Protein AF-A0A852JVG4-F1 (afdb_monomer)

Organism: Spizella passerina (NCBI:txid40210)

Radius of gyration: 20.64 Å; Cα contacts (8 Å, |Δi|>4): 107; chains: 1; bounding box: 61×33×54 Å

Mean predicted aligned error: 5.0 Å

pLDDT: mean 93.03, std 7.9, range [53.41, 98.44]

Nearest PDB structures (foldseek):
  7d3s-assembly1_R  TM=2.088E-01  e=6.840E+00  Homo sapiens

Structure (mmCIF, N/CA/C/O backbone):
data_AF-A0A852JVG4-F1
#
_entry.id   AF-A0A852JVG4-F1
#
loop_
_atom_site.group_PDB
_atom_site.id
_atom_site.type_symbol
_atom_site.label_atom_id
_atom_site.label_alt_id
_atom_site.label_comp_id
_atom_site.label_asym_id
_atom_site.label_entity_id
_atom_site.label_seq_id
_atom_site.pdbx_PDB_ins_code
_atom_site.Cartn_x
_atom_site.Cartn_y
_atom_site.Cartn_z
_atom_site.occupancy
_atom_site.B_iso_or_equiv
_atom_site.auth_seq_id
_atom_site.auth_comp_id
_atom_site.auth_asym_id
_atom_site.auth_atom_id
_atom_site.pdbx_PDB_model_num
ATOM 1 N N . VAL A 1 1 ? -7.813 -4.844 -8.864 1.00 62.34 1 VAL A N 1
ATOM 2 C CA . VAL A 1 1 ? -7.958 -5.749 -7.694 1.00 62.34 1 VAL A CA 1
ATOM 3 C C . VAL A 1 1 ? -7.564 -5.074 -6.377 1.00 62.34 1 VAL A C 1
ATOM 5 O O . VAL A 1 1 ? -8.462 -4.906 -5.561 1.00 62.34 1 VAL A O 1
ATOM 8 N N . PRO A 1 2 ? -6.320 -4.596 -6.157 1.00 83.31 2 PRO A N 1
ATOM 9 C CA . PRO A 1 2 ? -5.925 -4.063 -4.845 1.00 83.31 2 PRO A CA 1
ATOM 10 C C . PRO A 1 2 ? -6.690 -2.792 -4.435 1.00 83.31 2 PRO A C 1
ATOM 12 O O . PRO A 1 2 ? -7.061 -2.660 -3.276 1.00 83.31 2 PRO A O 1
ATOM 15 N N . LEU A 1 3 ? -7.028 -1.903 -5.379 1.00 93.75 3 LEU A N 1
ATOM 16 C CA . LEU A 1 3 ? -7.820 -0.698 -5.086 1.00 93.75 3 LEU A CA 1
ATOM 17 C C . LEU A 1 3 ? -9.216 -0.993 -4.525 1.00 93.75 3 LEU A C 1
ATOM 19 O O . LEU A 1 3 ? -9.668 -0.304 -3.617 1.00 93.75 3 LEU A O 1
ATOM 23 N N . ALA A 1 4 ? -9.903 -2.007 -5.055 1.00 95.75 4 ALA A N 1
ATOM 24 C CA . ALA A 1 4 ? -11.231 -2.379 -4.572 1.00 95.75 4 ALA A CA 1
ATOM 25 C C . ALA A 1 4 ? -11.158 -2.953 -3.149 1.00 95.75 4 ALA A C 1
ATOM 27 O O . ALA A 1 4 ? -11.952 -2.568 -2.294 1.00 95.75 4 ALA A O 1
ATOM 28 N N . ALA A 1 5 ? -10.161 -3.805 -2.885 1.00 96.69 5 ALA A N 1
ATOM 29 C CA . ALA A 1 5 ? -9.906 -4.344 -1.552 1.00 96.69 5 ALA A CA 1
ATOM 30 C C . ALA A 1 5 ? -9.567 -3.237 -0.542 1.00 96.69 5 ALA A C 1
ATOM 32 O O . ALA A 1 5 ? -10.107 -3.234 0.558 1.00 96.69 5 ALA A O 1
ATOM 33 N N . TYR A 1 6 ? -8.751 -2.251 -0.929 1.00 97.31 6 TYR A N 1
ATOM 34 C CA . TYR A 1 6 ? -8.447 -1.094 -0.083 1.00 97.31 6 TYR A CA 1
ATOM 35 C C . TYR A 1 6 ? -9.673 -0.223 0.202 1.00 97.31 6 TYR A C 1
ATOM 37 O O . TYR A 1 6 ? -9.875 0.173 1.345 1.00 97.31 6 TYR A O 1
ATOM 45 N N . LYS A 1 7 ? -10.516 0.057 -0.803 1.00 97.31 7 LYS A N 1
ATOM 46 C CA . LYS A 1 7 ? -11.771 0.803 -0.593 1.00 97.31 7 LYS A CA 1
ATOM 47 C C . LYS A 1 7 ? -12.662 0.091 0.422 1.00 97.31 7 LYS A C 1
ATOM 49 O O . LYS A 1 7 ? -13.138 0.718 1.362 1.00 97.31 7 LYS A O 1
ATOM 54 N N . TRP A 1 8 ? -12.824 -1.223 0.271 1.00 98.25 8 TRP A N 1
ATOM 55 C CA . TRP A 1 8 ? -13.566 -2.033 1.233 1.00 98.25 8 TRP A CA 1
ATOM 56 C C . TRP A 1 8 ? -12.928 -1.992 2.631 1.00 98.25 8 TRP A C 1
ATOM 58 O O . TRP A 1 8 ? -13.630 -1.747 3.608 1.00 98.25 8 TRP A O 1
ATOM 68 N N . LEU A 1 9 ? -11.604 -2.158 2.725 1.00 98.19 9 LEU A N 1
ATOM 69 C CA . LEU A 1 9 ? -10.855 -2.165 3.985 1.00 98.19 9 LEU A CA 1
ATOM 70 C C . LEU A 1 9 ? -11.007 -0.846 4.747 1.00 98.19 9 LEU A C 1
ATOM 72 O O . LEU A 1 9 ? -11.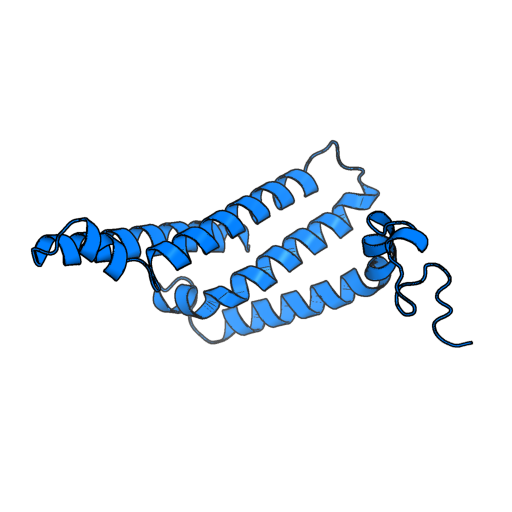241 -0.859 5.952 1.00 98.19 9 LEU A O 1
ATOM 76 N N . VAL A 1 10 ? -10.904 0.286 4.046 1.00 98.31 10 VAL A N 1
ATOM 77 C CA . VAL A 1 10 ? -11.096 1.621 4.626 1.00 98.31 10 VAL A CA 1
ATOM 78 C C . VAL A 1 10 ? -12.521 1.775 5.149 1.00 98.31 10 VAL A C 1
ATOM 80 O O . VAL A 1 10 ? -12.699 2.196 6.288 1.00 98.31 10 VAL A O 1
ATOM 83 N N . CYS A 1 11 ? -13.537 1.395 4.367 1.00 98.31 11 CYS A N 1
ATOM 84 C CA . CYS A 1 11 ? -14.930 1.454 4.816 1.00 98.31 11 CYS A CA 1
ATOM 85 C C . CYS A 1 11 ? -15.182 0.558 6.037 1.00 98.31 11 CYS A C 1
ATOM 87 O O . CYS A 1 11 ? -15.855 0.978 6.979 1.00 98.31 11 CYS A O 1
ATOM 89 N N . TYR A 1 12 ? -14.623 -0.653 6.039 1.00 98.44 12 TYR A N 1
ATOM 90 C CA . TYR A 1 12 ? -14.722 -1.583 7.158 1.00 98.44 12 TYR A CA 1
ATOM 91 C C . TYR A 1 12 ? -14.078 -0.997 8.420 1.00 98.44 12 TYR A C 1
ATOM 93 O O . TYR A 1 12 ? -14.748 -0.856 9.440 1.00 98.44 12 TYR A O 1
ATOM 101 N N . LEU A 1 13 ? -12.815 -0.566 8.343 1.00 98.19 13 LEU A N 1
ATOM 102 C CA . LEU A 1 13 ? -12.095 0.021 9.476 1.00 98.19 13 LEU A CA 1
ATOM 103 C C . LEU A 1 13 ? -12.742 1.314 9.980 1.00 98.19 13 LEU A C 1
ATOM 105 O O . LEU A 1 13 ? -12.721 1.562 11.184 1.00 98.19 13 LEU A O 1
ATOM 109 N N . LEU A 1 14 ? -13.333 2.121 9.095 1.00 98.38 14 LEU A N 1
ATOM 110 C CA . LEU A 1 14 ? -14.068 3.325 9.474 1.00 98.38 14 LEU A CA 1
ATOM 111 C C . LEU A 1 14 ? -15.272 2.970 10.343 1.00 98.38 14 LEU A C 1
ATOM 113 O O . LEU A 1 14 ? -15.429 3.528 11.427 1.00 98.38 14 LEU A O 1
ATOM 117 N N . ARG A 1 15 ? -16.075 1.998 9.899 1.00 98.31 15 ARG A N 1
ATOM 118 C CA . ARG A 1 15 ? -17.230 1.512 10.657 1.00 98.31 15 ARG A CA 1
ATOM 119 C C . ARG A 1 15 ? -16.812 0.920 12.001 1.00 98.31 15 ARG A C 1
ATOM 121 O O . ARG A 1 15 ? -17.391 1.274 13.020 1.00 98.31 15 ARG A O 1
ATOM 128 N N . GLU A 1 16 ? -15.809 0.043 12.024 1.00 98.06 16 GLU A N 1
ATOM 129 C CA . GLU A 1 16 ? -15.353 -0.582 13.273 1.00 98.06 16 GLU A CA 1
ATOM 130 C C . GLU A 1 16 ? -14.783 0.454 14.258 1.00 98.06 16 GLU A C 1
ATOM 132 O O . GLU A 1 16 ? -15.021 0.356 15.463 1.00 98.06 16 GLU A O 1
ATOM 137 N N . SER A 1 17 ? -14.079 1.475 13.755 1.00 97.94 17 SER A N 1
ATOM 138 C CA . SER A 1 17 ? -13.561 2.573 14.582 1.00 97.94 17 SER A CA 1
ATOM 139 C C . SER A 1 17 ? -14.686 3.424 15.166 1.00 97.94 17 SER A C 1
ATOM 141 O O . SER A 1 17 ? -14.664 3.729 16.356 1.00 97.94 17 SER A O 1
ATOM 143 N N . ASP A 1 18 ? -15.698 3.766 14.367 1.00 97.88 18 ASP A N 1
ATOM 144 C CA . ASP A 1 18 ? -16.869 4.505 14.844 1.00 97.88 18 ASP A CA 1
ATOM 145 C C . ASP A 1 18 ? -17.649 3.711 15.905 1.00 97.88 18 ASP A C 1
ATOM 147 O O . ASP A 1 18 ? -17.945 4.222 16.986 1.00 97.88 18 ASP A O 1
ATOM 151 N N . LEU A 1 19 ? -17.887 2.417 15.664 1.00 97.62 19 LEU A N 1
ATOM 152 C CA . LEU A 1 19 ? -18.541 1.534 16.632 1.00 97.62 19 LEU A CA 1
ATOM 153 C C . LEU A 1 19 ? -17.763 1.448 17.950 1.00 97.62 19 LEU A C 1
ATOM 155 O O . LEU A 1 19 ? -18.372 1.474 19.022 1.00 97.62 19 LEU A O 1
ATOM 159 N N . LYS A 1 20 ? -16.429 1.350 17.900 1.00 97.50 20 LYS A N 1
ATOM 160 C CA . LYS A 1 20 ? -15.590 1.342 19.106 1.00 97.50 20 LYS A CA 1
ATOM 161 C C . LYS A 1 20 ? -15.667 2.677 19.845 1.00 97.50 20 LYS A C 1
ATOM 163 O O . LYS A 1 20 ? -15.885 2.668 21.054 1.00 97.50 20 LYS A O 1
ATOM 168 N N . MET A 1 21 ? -15.558 3.799 19.137 1.00 97.25 21 MET A N 1
ATOM 169 C CA . MET A 1 21 ? -15.675 5.138 19.720 1.00 97.25 21 MET A CA 1
ATOM 170 C C . MET A 1 21 ? -17.022 5.334 20.425 1.00 97.25 21 MET A C 1
ATOM 172 O O . MET A 1 21 ? -17.074 5.807 21.560 1.00 97.25 21 MET A O 1
ATOM 176 N N . ASN A 1 22 ? -18.114 4.929 19.774 1.00 97.12 22 ASN A N 1
ATOM 177 C CA . ASN A 1 22 ? -19.460 5.048 20.326 1.00 97.12 22 ASN A CA 1
ATOM 178 C C . ASN A 1 22 ? -19.647 4.177 21.574 1.00 97.12 22 ASN A C 1
ATOM 180 O O . ASN A 1 22 ? -20.261 4.632 22.537 1.00 97.12 22 ASN A O 1
ATOM 184 N N . LYS A 1 23 ? -19.065 2.971 21.609 1.00 97.50 23 LYS A N 1
ATOM 185 C CA . LYS A 1 23 ? -19.070 2.116 22.809 1.00 97.50 23 LYS A CA 1
ATOM 186 C C . LYS A 1 23 ? -18.344 2.760 23.992 1.00 97.50 23 LYS A C 1
ATOM 188 O O . LYS A 1 23 ? -18.877 2.736 25.095 1.00 97.50 23 LYS A O 1
ATOM 193 N N . GLU A 1 24 ? -17.171 3.360 23.776 1.00 97.31 24 GLU A N 1
ATOM 194 C CA . GLU A 1 24 ? -16.435 4.054 24.850 1.00 97.31 24 GLU A CA 1
ATOM 195 C C . GLU A 1 24 ? -17.236 5.239 25.407 1.00 97.31 24 GLU A C 1
ATOM 197 O O . GLU A 1 24 ? -17.348 5.402 26.621 1.00 97.31 24 GLU A O 1
ATOM 202 N N . LYS A 1 25 ? -17.868 6.025 24.527 1.00 95.56 25 LYS A N 1
ATOM 203 C CA . LYS A 1 25 ? -18.730 7.144 24.936 1.00 95.56 25 LYS A CA 1
ATOM 204 C C . LYS A 1 25 ? -19.957 6.682 25.719 1.00 95.56 25 LYS A C 1
ATOM 206 O O . LYS A 1 25 ? -20.302 7.283 26.731 1.00 95.56 25 LYS A O 1
ATOM 211 N N . GLN A 1 26 ? -20.605 5.602 25.283 1.00 96.94 26 GLN A N 1
ATOM 212 C CA . GLN A 1 26 ? -21.746 5.012 25.994 1.00 96.94 26 GLN A CA 1
ATOM 213 C C . GLN A 1 26 ? -21.354 4.437 27.361 1.00 96.94 26 GLN A C 1
ATOM 215 O O . GLN A 1 26 ? -22.179 4.422 28.269 1.00 96.94 26 GLN A O 1
ATOM 220 N N . ALA A 1 27 ? -20.097 4.021 27.534 1.00 96.62 27 ALA A N 1
ATOM 221 C CA . ALA A 1 27 ? -19.545 3.613 28.823 1.00 96.62 27 ALA A CA 1
ATOM 222 C C . ALA A 1 27 ? -19.220 4.798 29.760 1.00 96.62 27 ALA A C 1
ATOM 224 O O . ALA A 1 27 ? -18.661 4.589 30.836 1.00 96.62 27 ALA A O 1
ATOM 225 N N . GLY A 1 28 ? -19.551 6.035 29.369 1.00 96.25 28 GLY A N 1
ATOM 226 C CA . GLY A 1 28 ? -19.352 7.239 30.178 1.00 96.25 28 GLY A CA 1
ATOM 227 C C . GLY A 1 28 ? -17.912 7.754 30.208 1.00 96.25 28 GLY A C 1
ATOM 228 O O . GLY A 1 28 ? -17.601 8.612 31.030 1.00 96.25 28 GLY A O 1
ATOM 229 N N . GLN A 1 29 ? -17.033 7.243 29.338 1.00 96.00 29 GLN A N 1
ATOM 230 C CA . GLN A 1 29 ? -15.660 7.736 29.217 1.00 96.00 29 GLN A CA 1
ATOM 231 C C . GLN A 1 29 ? -15.655 9.182 28.714 1.00 96.00 29 GLN A C 1
ATOM 233 O O . GLN A 1 29 ? -16.494 9.576 27.895 1.00 96.00 29 GLN A O 1
ATOM 238 N N . SER A 1 30 ? -14.674 9.967 29.158 1.00 96.31 30 SER A N 1
ATOM 239 C CA . SER A 1 30 ? -14.463 11.303 28.603 1.00 96.31 30 SER A CA 1
ATOM 240 C C . SER A 1 30 ? -14.103 11.232 27.113 1.00 96.31 30 SER A C 1
ATOM 242 O O . SER A 1 30 ? -13.577 10.231 26.621 1.00 96.31 30 SER A O 1
ATOM 244 N N . ASP A 1 31 ? -14.312 12.326 26.375 1.00 93.94 31 ASP A N 1
ATOM 245 C CA . ASP A 1 31 ? -13.922 12.404 24.960 1.00 93.94 31 ASP A CA 1
ATOM 246 C C . ASP A 1 31 ? -12.426 12.123 24.738 1.00 93.94 31 ASP A C 1
ATOM 248 O O . ASP A 1 31 ? -12.038 11.615 23.683 1.00 93.94 31 ASP A O 1
ATOM 252 N N . PHE A 1 32 ? -11.577 12.462 25.712 1.00 95.81 32 PHE A N 1
ATOM 253 C CA . PHE A 1 32 ? -10.145 12.188 25.657 1.00 95.81 32 PHE A CA 1
ATOM 254 C C . PHE A 1 32 ? -9.853 10.688 25.798 1.00 95.81 32 PHE A C 1
ATOM 256 O O . PHE A 1 32 ? -9.159 10.117 24.956 1.00 95.81 32 PHE A O 1
ATOM 263 N N . GLU A 1 33 ? -10.426 10.038 26.813 1.00 96.62 33 GLU A N 1
ATOM 264 C CA . GLU A 1 33 ? -10.249 8.601 27.057 1.00 96.62 33 GLU A CA 1
ATOM 265 C C . GLU A 1 33 ? -10.831 7.763 25.921 1.00 96.62 33 GLU A C 1
ATOM 267 O O . GLU A 1 33 ? -10.145 6.887 25.397 1.00 96.62 33 GLU A O 1
ATOM 272 N N . ALA A 1 34 ? -12.041 8.088 25.458 1.00 95.94 34 ALA A N 1
ATOM 273 C CA . ALA A 1 34 ? -12.673 7.403 24.335 1.00 95.94 34 ALA A CA 1
ATOM 274 C C . ALA A 1 34 ? -11.799 7.466 23.072 1.00 95.94 34 ALA A C 1
ATOM 276 O O . ALA A 1 34 ? -11.583 6.454 22.398 1.00 95.94 34 ALA A O 1
ATOM 277 N N . LYS A 1 35 ? -11.217 8.639 22.779 1.00 94.12 35 LYS A N 1
ATOM 278 C CA . LYS A 1 35 ? -10.284 8.802 21.656 1.00 94.12 35 LYS A CA 1
ATOM 279 C C . LYS A 1 35 ? -9.012 7.989 21.827 1.00 94.12 35 LYS A C 1
ATOM 281 O O . LYS A 1 35 ? -8.562 7.402 20.843 1.00 94.12 35 LYS A O 1
ATOM 286 N N . ASN A 1 36 ? -8.444 7.961 23.030 1.00 96.25 36 ASN A N 1
ATOM 287 C CA . ASN A 1 36 ? -7.231 7.209 23.336 1.00 96.25 36 ASN A CA 1
ATOM 288 C C . ASN A 1 36 ? -7.462 5.690 23.216 1.00 96.25 36 ASN A C 1
ATOM 290 O O . ASN A 1 36 ? -6.723 4.995 22.516 1.00 96.25 36 ASN A O 1
ATOM 294 N N . ASN A 1 37 ? -8.552 5.189 23.798 1.00 96.44 37 ASN A N 1
ATOM 295 C CA . ASN A 1 37 ? -8.925 3.771 23.797 1.00 96.44 37 ASN A CA 1
ATOM 296 C C . ASN A 1 37 ? -9.335 3.257 22.407 1.00 96.44 37 ASN A C 1
ATOM 298 O O . ASN A 1 37 ? -9.320 2.051 22.153 1.00 96.44 37 ASN A O 1
ATOM 302 N N . CYS A 1 38 ? -9.679 4.164 21.490 1.00 96.69 38 CYS A N 1
ATOM 303 C CA . CYS A 1 38 ? -9.994 3.863 20.096 1.00 96.69 38 CYS A CA 1
ATOM 304 C C . CYS A 1 38 ? -8.783 4.017 19.146 1.00 96.69 38 CYS A C 1
ATOM 306 O O . CYS A 1 38 ? -8.939 3.936 17.929 1.00 96.69 38 CYS A O 1
ATOM 308 N N . GLN A 1 39 ? -7.559 4.253 19.636 1.00 94.50 39 GLN A N 1
ATOM 309 C CA . GLN A 1 39 ? -6.401 4.416 18.742 1.00 94.50 39 GLN A CA 1
ATOM 310 C C . GLN A 1 39 ? -5.893 3.095 18.164 1.00 94.50 39 GLN A C 1
ATOM 312 O O . GLN A 1 39 ? -5.839 2.914 16.942 1.00 94.50 39 GLN A O 1
ATOM 317 N N . VAL A 1 40 ? -5.463 2.185 19.038 1.00 94.69 40 VAL A N 1
ATOM 318 C CA . VAL A 1 40 ? -4.772 0.954 18.640 1.00 94.69 40 VAL A CA 1
ATOM 319 C C . VAL A 1 40 ? -5.770 0.005 17.978 1.00 94.69 40 VAL A C 1
ATOM 321 O O . VAL A 1 40 ? -6.876 -0.174 18.471 1.00 94.69 40 VAL A O 1
ATOM 324 N N . TYR A 1 41 ? -5.385 -0.583 16.844 1.00 92.56 41 TYR A N 1
ATOM 325 C CA . TYR A 1 41 ? -6.201 -1.459 15.985 1.00 92.56 41 TYR A CA 1
ATOM 326 C C . TYR A 1 41 ? -7.393 -0.813 15.257 1.00 92.56 41 TYR A C 1
ATOM 328 O O . TYR A 1 41 ? -7.806 -1.364 14.239 1.00 92.56 41 TYR A O 1
ATOM 336 N N . TYR A 1 42 ? -7.869 0.360 15.684 1.00 96.62 42 TYR A N 1
ATOM 337 C CA . TYR A 1 42 ? -8.985 1.084 15.062 1.00 96.62 42 TYR A CA 1
ATOM 338 C C . TYR A 1 42 ? -8.490 2.335 14.320 1.00 96.62 42 TYR A C 1
ATOM 340 O O . TYR A 1 42 ? -7.999 2.214 13.196 1.00 96.62 42 TYR A O 1
ATOM 348 N N . CYS A 1 43 ? -8.518 3.521 14.944 1.00 97.19 43 CYS A N 1
ATOM 349 C CA . CYS A 1 43 ? -8.228 4.793 14.271 1.00 97.19 43 CYS A CA 1
ATOM 350 C C . CYS A 1 43 ? -6.836 4.835 13.623 1.00 97.19 43 CYS A C 1
ATOM 352 O O . CYS A 1 43 ? -6.694 5.344 12.511 1.00 97.19 43 CYS A O 1
ATOM 354 N N . ARG A 1 44 ? -5.809 4.259 14.266 1.00 97.12 44 ARG A N 1
ATOM 355 C CA . ARG A 1 44 ? -4.461 4.182 13.680 1.00 97.12 44 ARG A CA 1
ATOM 356 C C . ARG A 1 44 ? -4.434 3.283 12.443 1.00 97.12 44 ARG A C 1
ATOM 358 O O . ARG A 1 44 ? -3.835 3.651 11.436 1.00 97.12 44 ARG A O 1
ATOM 365 N N . SER A 1 45 ? -5.062 2.111 12.513 1.00 96.94 45 SER A N 1
ATOM 366 C CA . SER A 1 45 ? -5.141 1.178 11.381 1.00 96.94 45 SER A CA 1
ATOM 367 C C . SER A 1 45 ? -5.908 1.796 10.216 1.00 96.94 45 SER A C 1
ATOM 369 O O . SER A 1 45 ? -5.457 1.714 9.077 1.00 96.94 45 SER A O 1
ATOM 371 N N . LEU A 1 46 ? -7.024 2.470 10.512 1.00 98.31 46 LEU A N 1
ATOM 372 C CA . LEU A 1 46 ? -7.816 3.220 9.543 1.00 98.31 46 LEU A CA 1
ATOM 373 C C . LEU A 1 46 ? -6.979 4.299 8.850 1.00 98.31 46 LEU A C 1
ATOM 375 O O . LEU A 1 46 ? -6.969 4.360 7.624 1.00 98.31 46 LEU A O 1
ATOM 379 N N . ALA A 1 47 ? -6.256 5.121 9.615 1.00 98.06 47 ALA A N 1
ATOM 380 C CA . ALA A 1 47 ? -5.427 6.187 9.061 1.00 98.06 47 ALA A CA 1
ATOM 381 C C . ALA A 1 47 ? -4.348 5.639 8.112 1.00 98.06 47 ALA A C 1
ATOM 383 O O . ALA A 1 47 ? -4.158 6.175 7.020 1.00 98.06 47 ALA A O 1
ATOM 384 N N . LEU A 1 48 ? -3.686 4.539 8.495 1.00 97.94 48 LEU A N 1
ATOM 385 C CA . LEU A 1 48 ? -2.693 3.869 7.653 1.00 97.94 48 LEU A CA 1
ATOM 386 C C . LEU A 1 48 ? -3.317 3.284 6.378 1.00 97.94 48 LEU A C 1
ATOM 388 O O . LEU A 1 48 ? -2.823 3.542 5.283 1.00 97.94 48 LEU A O 1
ATOM 392 N N . ALA A 1 49 ? -4.431 2.557 6.493 1.00 98.00 49 ALA A N 1
ATOM 393 C CA . ALA A 1 49 ? -5.120 1.999 5.332 1.00 98.00 49 ALA A CA 1
ATOM 394 C C . ALA A 1 49 ? -5.622 3.098 4.376 1.00 98.00 49 ALA A C 1
ATOM 396 O O . ALA A 1 49 ? -5.555 2.936 3.159 1.00 98.00 49 ALA A O 1
ATOM 397 N N . PHE A 1 50 ? -6.083 4.233 4.913 1.00 98.25 50 PHE A N 1
ATOM 398 C CA . PHE A 1 50 ? -6.551 5.376 4.130 1.00 98.25 50 PHE A CA 1
ATOM 399 C C . PHE A 1 50 ? -5.420 6.047 3.342 1.00 98.25 50 PHE A C 1
ATOM 401 O O . PHE A 1 50 ? -5.574 6.312 2.145 1.00 98.25 50 PHE A O 1
ATOM 408 N N . ILE A 1 51 ? -4.269 6.304 3.977 1.00 98.25 51 ILE A N 1
ATOM 409 C CA . ILE A 1 51 ? -3.145 6.934 3.272 1.00 98.25 51 ILE A CA 1
ATOM 410 C C . ILE A 1 51 ? -2.541 5.995 2.223 1.00 98.25 51 ILE A C 1
ATOM 412 O O . ILE A 1 51 ? -2.229 6.441 1.120 1.00 98.25 51 ILE A O 1
ATOM 416 N N . GLU A 1 52 ? -2.457 4.694 2.508 1.00 98.00 52 GLU A N 1
ATOM 417 C CA . GLU A 1 52 ? -2.022 3.688 1.534 1.00 98.00 52 GLU A CA 1
ATOM 418 C C . GLU A 1 52 ? -2.991 3.588 0.347 1.00 98.00 52 GLU A C 1
ATOM 420 O O . GLU A 1 52 ? -2.555 3.584 -0.804 1.00 98.00 52 GLU A O 1
ATOM 425 N N . GLN A 1 53 ? -4.308 3.585 0.597 1.00 97.88 53 GLN A N 1
ATOM 426 C CA . GLN A 1 53 ? -5.326 3.612 -0.458 1.00 97.88 53 GLN A CA 1
ATO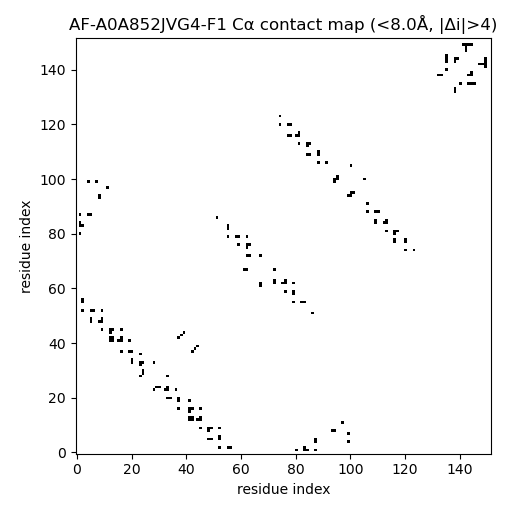M 427 C C . GLN A 1 53 ? -5.210 4.871 -1.321 1.00 97.88 53 GLN A C 1
ATOM 429 O O . GLN A 1 53 ? -5.316 4.786 -2.545 1.00 97.88 53 GLN A O 1
ATOM 434 N N . THR A 1 54 ? -4.971 6.026 -0.698 1.00 98.00 54 THR A N 1
ATOM 435 C CA . THR A 1 54 ? -4.790 7.305 -1.396 1.00 98.00 54 THR A CA 1
ATOM 436 C C . THR A 1 54 ? -3.539 7.284 -2.271 1.00 98.00 54 THR A C 1
ATOM 438 O O . THR A 1 54 ? -3.600 7.661 -3.443 1.00 98.00 54 THR A O 1
ATOM 441 N N . ALA A 1 55 ? -2.411 6.814 -1.733 1.00 97.81 55 ALA A N 1
ATOM 442 C CA . ALA A 1 55 ? -1.162 6.680 -2.476 1.00 97.81 55 ALA A CA 1
ATOM 443 C C . ALA A 1 55 ? -1.315 5.711 -3.658 1.00 97.81 55 ALA A C 1
ATOM 445 O O . ALA A 1 55 ? -0.932 6.041 -4.781 1.00 97.81 55 ALA A O 1
ATOM 446 N N . LEU A 1 56 ? -1.949 4.555 -3.432 1.00 97.75 56 LEU A N 1
ATOM 447 C CA . LEU A 1 56 ? -2.216 3.569 -4.477 1.00 97.75 56 LEU A CA 1
ATOM 448 C C . LEU A 1 56 ? -3.136 4.128 -5.567 1.00 97.75 56 LEU A C 1
ATOM 450 O O . LEU A 1 56 ? -2.872 3.898 -6.743 1.00 97.75 56 LEU A O 1
ATOM 454 N N . GLN A 1 57 ? -4.192 4.860 -5.197 1.00 97.88 57 GLN A N 1
ATOM 455 C CA . GLN A 1 57 ? -5.120 5.472 -6.153 1.00 97.88 57 GLN A CA 1
ATOM 456 C C . GLN A 1 57 ? -4.393 6.490 -7.030 1.00 97.88 57 GLN A C 1
ATOM 458 O O . GLN A 1 57 ? -4.433 6.371 -8.249 1.00 97.88 57 GLN A O 1
ATOM 463 N N . ARG A 1 58 ? -3.635 7.413 -6.426 1.00 97.69 58 ARG A N 1
ATOM 464 C CA . ARG A 1 58 ? -2.847 8.401 -7.177 1.00 97.69 58 ARG A CA 1
ATOM 465 C C . ARG A 1 58 ? -1.837 7.749 -8.115 1.00 97.69 58 ARG A C 1
ATOM 467 O O . ARG A 1 58 ? -1.717 8.164 -9.262 1.00 97.69 58 ARG A O 1
ATOM 474 N N . PHE A 1 59 ? -1.127 6.722 -7.650 1.00 96.62 59 PHE A N 1
ATOM 475 C CA . PHE A 1 59 ? -0.152 6.025 -8.485 1.00 96.62 59 PHE A CA 1
ATOM 476 C C . PHE A 1 59 ? -0.838 5.263 -9.628 1.00 96.62 59 PHE A C 1
ATOM 478 O O . PHE A 1 59 ? -0.396 5.318 -10.775 1.00 96.62 59 PHE A O 1
ATOM 485 N N . HIS A 1 60 ? -1.949 4.583 -9.343 1.00 96.19 60 HIS A N 1
ATOM 486 C CA . HIS A 1 60 ? -2.742 3.922 -10.369 1.00 96.19 60 HIS A CA 1
ATOM 487 C C . HIS A 1 60 ? -3.189 4.912 -11.448 1.00 96.19 60 HIS A C 1
ATOM 489 O O . HIS A 1 60 ? -2.950 4.650 -12.626 1.00 96.19 60 HIS A O 1
ATOM 495 N N . ASP A 1 61 ? -3.765 6.045 -11.050 1.00 96.56 61 ASP A N 1
ATOM 496 C CA . ASP A 1 61 ? -4.281 7.055 -11.975 1.00 96.56 61 ASP A CA 1
ATOM 497 C C . ASP A 1 61 ? -3.153 7.642 -12.824 1.00 96.56 61 ASP A C 1
ATOM 499 O O . ASP A 1 61 ? -3.255 7.640 -14.047 1.00 96.56 61 ASP A O 1
ATOM 503 N N . TYR A 1 62 ? -2.021 7.990 -12.204 1.00 96.31 62 TYR A N 1
ATOM 504 C CA . TYR A 1 62 ? -0.830 8.443 -12.924 1.00 96.31 62 TYR A CA 1
ATOM 505 C C . TYR A 1 62 ? -0.341 7.409 -13.951 1.00 96.31 62 TYR A C 1
ATOM 507 O O . TYR A 1 62 ? -0.107 7.737 -15.105 1.00 96.31 62 TYR A O 1
ATOM 515 N N . SER A 1 63 ? -0.248 6.129 -13.578 1.00 95.44 63 SER A N 1
ATOM 516 C CA . SER A 1 63 ? 0.220 5.066 -14.487 1.00 95.44 63 SER A CA 1
ATOM 517 C C . SER A 1 63 ? -0.737 4.745 -15.654 1.00 95.44 63 SER A C 1
ATOM 519 O O . SER A 1 63 ? -0.369 4.017 -16.584 1.00 95.44 63 SER A O 1
ATOM 521 N N . HIS A 1 64 ? -1.974 5.248 -15.604 1.00 94.06 64 HIS A N 1
ATOM 522 C CA . HIS A 1 64 ? -2.978 5.121 -16.665 1.00 94.06 64 HIS A CA 1
ATOM 523 C C . HIS A 1 64 ? -3.245 6.441 -17.393 1.00 94.06 64 HIS A C 1
ATOM 525 O O . HIS A 1 64 ? -4.018 6.446 -18.351 1.00 94.06 64 HIS A O 1
ATOM 531 N N . ASP A 1 65 ? -2.601 7.530 -16.977 1.00 95.81 65 ASP A N 1
ATOM 532 C CA . ASP A 1 65 ? -2.765 8.833 -17.596 1.00 95.81 65 ASP A CA 1
ATOM 533 C C . ASP A 1 65 ? -2.190 8.824 -19.031 1.00 95.81 65 ASP A C 1
ATOM 535 O O . ASP A 1 65 ? -1.056 8.369 -19.237 1.00 95.81 65 ASP A O 1
ATOM 539 N N . PRO A 1 66 ? -2.934 9.319 -20.040 1.00 94.12 66 PRO A N 1
ATOM 540 C CA . PRO A 1 66 ? -2.456 9.396 -21.421 1.00 94.12 66 PRO A CA 1
ATOM 541 C C . PRO A 1 66 ? -1.186 10.237 -21.610 1.00 94.12 66 PRO A C 1
ATOM 543 O O . PRO A 1 66 ? -0.483 10.049 -22.600 1.00 94.12 66 PRO A O 1
ATOM 546 N N . SER A 1 67 ? -0.884 11.154 -20.684 1.00 95.44 67 SER A N 1
ATOM 547 C CA . SER A 1 67 ? 0.339 11.966 -20.703 1.00 95.44 67 SER A CA 1
ATOM 548 C C . SER A 1 67 ? 1.604 11.163 -20.393 1.00 95.44 67 SER A C 1
ATOM 550 O O . SER A 1 67 ? 2.701 11.585 -20.760 1.00 95.44 67 SER A O 1
ATOM 552 N N . VAL A 1 68 ? 1.480 9.994 -19.754 1.00 94.69 68 VAL A N 1
ATOM 553 C CA . VAL A 1 68 ? 2.626 9.126 -19.474 1.00 94.69 68 VAL A CA 1
ATOM 554 C C . VAL A 1 68 ? 3.047 8.402 -20.755 1.00 94.69 68 VAL A C 1
ATOM 556 O O . VAL A 1 68 ? 2.218 7.714 -21.358 1.00 94.69 68 VAL A O 1
ATOM 559 N N . PRO A 1 69 ? 4.335 8.467 -21.155 1.00 95.88 69 PRO A N 1
ATOM 560 C CA . PRO A 1 69 ? 4.828 7.787 -22.347 1.00 95.88 69 PRO A CA 1
ATOM 561 C C . PRO A 1 69 ? 4.468 6.299 -22.368 1.00 95.88 69 PRO A C 1
ATOM 563 O O . PRO A 1 69 ? 4.708 5.577 -21.398 1.00 95.88 69 PRO A O 1
ATOM 566 N N . ALA A 1 70 ? 3.949 5.818 -23.502 1.00 94.50 70 ALA A N 1
ATOM 567 C CA . ALA A 1 70 ? 3.461 4.444 -23.650 1.00 94.50 70 ALA A CA 1
ATOM 568 C C . ALA A 1 70 ? 4.515 3.377 -23.297 1.00 94.50 70 ALA A C 1
ATOM 570 O O . ALA A 1 70 ? 4.167 2.323 -22.773 1.00 94.50 70 ALA A O 1
ATOM 571 N N . ALA A 1 71 ? 5.801 3.669 -23.516 1.00 94.19 71 ALA A N 1
ATOM 572 C CA . ALA A 1 71 ? 6.907 2.783 -23.155 1.00 94.19 71 ALA A CA 1
ATOM 573 C C . ALA A 1 71 ? 7.087 2.608 -21.631 1.00 94.19 71 ALA A C 1
ATOM 575 O O . ALA A 1 71 ? 7.543 1.558 -21.187 1.00 94.19 71 ALA A O 1
ATOM 576 N N . LEU A 1 72 ? 6.707 3.605 -20.821 1.00 93.56 72 LEU A N 1
ATOM 577 C CA . LEU A 1 72 ? 6.856 3.587 -19.358 1.00 93.56 72 LEU A CA 1
ATOM 578 C C . LEU A 1 72 ? 5.617 3.045 -18.637 1.00 93.56 72 LEU A C 1
ATOM 580 O O . LEU A 1 72 ? 5.717 2.536 -17.520 1.00 93.56 72 LEU A O 1
ATOM 584 N N . GLN A 1 73 ? 4.441 3.117 -19.264 1.00 94.06 73 GLN A N 1
ATOM 585 C CA . GLN A 1 73 ? 3.191 2.664 -18.648 1.00 94.06 73 GLN A CA 1
ATOM 586 C C . GLN A 1 73 ? 3.246 1.206 -18.143 1.00 94.06 73 GLN A C 1
ATOM 588 O O . GLN A 1 73 ? 2.805 0.970 -17.017 1.00 94.06 73 GLN A O 1
ATOM 593 N N . PRO A 1 74 ? 3.799 0.215 -18.878 1.00 94.81 74 PRO A N 1
ATOM 594 C CA . PRO A 1 74 ? 3.839 -1.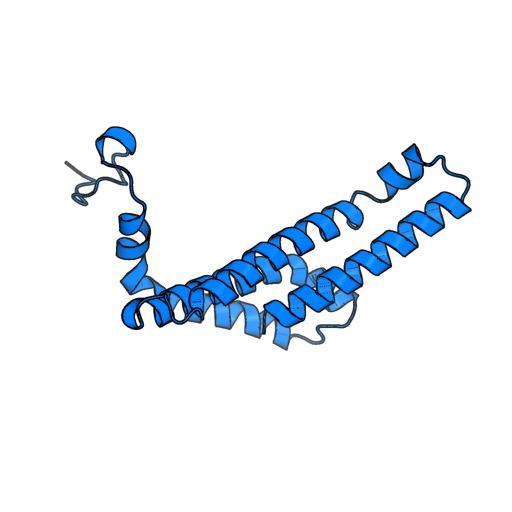168 -18.404 1.00 94.81 74 PRO A CA 1
ATOM 595 C C . PRO A 1 74 ? 4.616 -1.336 -17.095 1.00 94.81 74 PRO A C 1
ATOM 597 O O . PRO A 1 74 ? 4.113 -1.976 -16.169 1.00 94.81 74 PRO A O 1
ATOM 600 N N . VAL A 1 75 ? 5.809 -0.739 -16.990 1.00 95.19 75 VAL A N 1
ATOM 601 C CA . VAL A 1 75 ? 6.659 -0.864 -15.796 1.00 95.19 75 VAL A CA 1
ATOM 602 C C . VAL A 1 75 ? 6.065 -0.103 -14.607 1.00 95.19 75 VAL A C 1
ATOM 604 O O . VAL A 1 75 ? 6.007 -0.640 -13.501 1.00 95.19 75 VAL A O 1
ATOM 607 N N . LEU A 1 76 ? 5.505 1.091 -14.832 1.00 95.50 76 LEU A N 1
ATOM 608 C CA . LEU A 1 76 ? 4.840 1.872 -13.784 1.00 95.50 76 LEU A CA 1
ATOM 609 C C . LEU A 1 76 ? 3.581 1.174 -13.256 1.00 95.50 76 LEU A C 1
ATOM 611 O O . LEU A 1 76 ? 3.347 1.152 -12.048 1.00 95.50 76 LEU A O 1
ATOM 615 N N . ARG A 1 77 ? 2.795 0.537 -14.131 1.00 95.81 77 ARG A N 1
ATOM 616 C CA . ARG A 1 77 ? 1.631 -0.267 -13.723 1.00 95.81 77 ARG A CA 1
ATOM 617 C C . ARG A 1 77 ? 2.043 -1.495 -12.918 1.00 95.81 77 ARG A C 1
ATOM 619 O O . ARG A 1 77 ? 1.375 -1.827 -11.941 1.00 95.81 77 ARG A O 1
ATOM 626 N N . GLN A 1 78 ? 3.139 -2.159 -13.290 1.00 96.12 78 GLN A N 1
ATOM 627 C CA . GLN A 1 78 ? 3.683 -3.281 -12.519 1.00 96.12 78 GLN A CA 1
ATOM 628 C C . GLN A 1 78 ? 4.156 -2.838 -11.129 1.00 96.12 78 GLN A C 1
ATOM 630 O O . GLN A 1 78 ? 3.842 -3.513 -10.150 1.00 96.12 78 GLN A O 1
ATOM 635 N N . LEU A 1 79 ? 4.830 -1.688 -11.019 1.00 95.94 79 LEU A N 1
ATOM 636 C CA . LEU A 1 79 ? 5.221 -1.102 -9.732 1.00 95.94 79 LEU A CA 1
ATOM 637 C C . LEU A 1 79 ? 4.009 -0.710 -8.880 1.00 95.94 79 LEU A C 1
ATOM 639 O O . LEU A 1 79 ? 3.972 -1.030 -7.694 1.00 95.94 79 LEU A O 1
ATOM 643 N N . SER A 1 80 ? 2.996 -0.079 -9.480 1.00 96.62 80 SER A N 1
ATOM 644 C CA . SER A 1 80 ? 1.739 0.266 -8.802 1.00 96.62 80 SER A CA 1
ATOM 645 C C . SER A 1 80 ? 1.028 -0.985 -8.270 1.00 96.62 80 SER A C 1
ATOM 647 O O . SER A 1 80 ? 0.616 -1.032 -7.107 1.00 96.62 80 SER A O 1
ATOM 649 N N . ALA A 1 81 ? 0.954 -2.046 -9.080 1.00 96.75 81 ALA A N 1
ATOM 650 C CA . ALA A 1 81 ? 0.387 -3.327 -8.669 1.00 96.75 81 ALA A CA 1
ATOM 651 C C . ALA A 1 81 ? 1.195 -3.987 -7.542 1.00 96.75 81 ALA A C 1
ATOM 653 O O . ALA A 1 81 ? 0.598 -4.489 -6.587 1.00 96.75 81 ALA A O 1
ATOM 654 N N . LEU A 1 82 ? 2.530 -3.961 -7.626 1.00 97.31 82 LEU A N 1
ATOM 655 C CA . LEU A 1 82 ? 3.412 -4.523 -6.605 1.00 97.31 82 LEU A CA 1
ATOM 656 C C . LEU A 1 82 ? 3.254 -3.777 -5.278 1.00 97.31 82 LEU A C 1
ATOM 658 O O . LEU A 1 82 ? 3.032 -4.416 -4.252 1.00 97.31 82 LEU A O 1
ATOM 662 N N . TYR A 1 83 ? 3.287 -2.442 -5.304 1.00 97.25 83 TYR A N 1
ATOM 663 C CA . TYR A 1 83 ? 3.047 -1.604 -4.129 1.00 97.25 83 TYR A CA 1
ATOM 664 C C . TYR A 1 83 ? 1.686 -1.906 -3.492 1.00 97.25 83 TYR A C 1
ATOM 666 O O . TYR A 1 83 ? 1.603 -2.124 -2.281 1.00 97.25 83 TYR A O 1
ATOM 674 N N . GLY A 1 84 ? 0.628 -1.967 -4.308 1.00 97.25 84 GLY A N 1
ATOM 675 C CA . GLY A 1 84 ? -0.723 -2.245 -3.837 1.00 97.25 84 GLY A CA 1
ATOM 676 C C . GLY A 1 84 ? -0.857 -3.621 -3.188 1.00 97.25 84 GLY A C 1
ATOM 677 O O . GLY A 1 84 ? -1.412 -3.722 -2.100 1.00 97.25 84 GLY A O 1
ATOM 678 N N . LEU A 1 85 ? -0.333 -4.677 -3.816 1.00 97.38 85 LEU A N 1
ATOM 679 C CA . LEU A 1 85 ? -0.408 -6.042 -3.280 1.00 97.38 85 LEU A CA 1
ATOM 680 C C . LEU A 1 85 ? 0.474 -6.235 -2.044 1.00 97.38 85 LEU A C 1
ATOM 682 O O . LEU A 1 85 ? 0.020 -6.819 -1.061 1.00 97.38 85 LEU A O 1
ATOM 686 N N . TRP A 1 86 ? 1.705 -5.718 -2.064 1.00 97.38 86 TRP A N 1
ATOM 687 C CA . TRP A 1 86 ? 2.619 -5.796 -0.925 1.00 97.38 86 TRP A CA 1
ATOM 688 C C . TRP A 1 86 ? 2.041 -5.084 0.298 1.00 97.38 86 TRP A C 1
ATOM 690 O O . TRP A 1 86 ? 2.036 -5.635 1.398 1.00 97.38 86 TRP A O 1
ATOM 700 N N . SER A 1 87 ? 1.496 -3.881 0.113 1.00 97.19 87 SER A N 1
ATOM 701 C CA . SER A 1 87 ? 0.906 -3.111 1.211 1.00 97.19 87 SER A CA 1
ATOM 702 C C . SER A 1 87 ? -0.381 -3.766 1.721 1.00 97.19 87 SER A C 1
ATOM 704 O O . SER A 1 87 ? -0.523 -3.964 2.925 1.00 97.19 87 SER A O 1
ATOM 706 N N . LEU A 1 88 ? -1.252 -4.237 0.819 1.00 96.25 88 LEU A N 1
ATOM 707 C CA . LEU A 1 88 ? -2.486 -4.941 1.183 1.00 96.25 88 LEU A CA 1
ATOM 708 C C . LEU A 1 88 ? -2.215 -6.245 1.947 1.00 96.25 88 LEU A C 1
ATOM 710 O O . LEU A 1 88 ? -2.982 -6.593 2.843 1.00 96.25 88 LEU A O 1
ATOM 714 N N . SER A 1 89 ? -1.119 -6.952 1.641 1.00 96.44 89 SER A N 1
ATOM 715 C CA . SER A 1 89 ? -0.757 -8.201 2.328 1.00 96.44 89 SER A CA 1
ATOM 716 C C . SER A 1 89 ? -0.566 -8.021 3.841 1.00 96.44 89 SER A C 1
ATOM 718 O O . SER A 1 89 ? -0.853 -8.934 4.613 1.00 96.44 89 SER A O 1
ATOM 720 N N . LYS A 1 90 ? -0.180 -6.818 4.285 1.00 96.00 90 LYS A N 1
ATOM 721 C CA . LY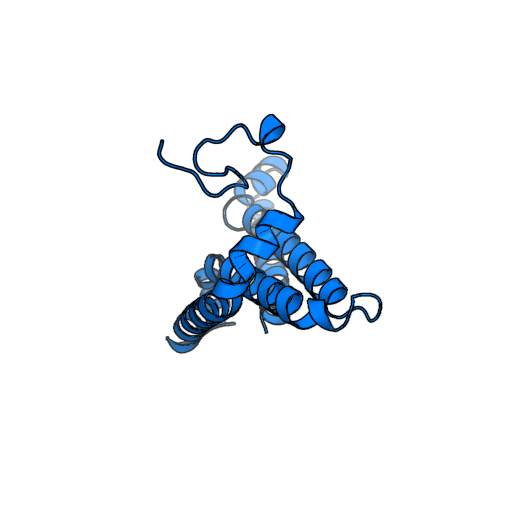S A 1 90 ? -0.047 -6.465 5.707 1.00 96.00 90 LYS A CA 1
ATOM 722 C C . LYS A 1 90 ? -1.400 -6.363 6.419 1.00 96.00 90 LYS A C 1
ATOM 724 O O . LYS A 1 90 ? -1.462 -6.524 7.633 1.00 96.00 90 LYS A O 1
ATOM 729 N N . HIS A 1 91 ? -2.479 -6.131 5.671 1.00 96.69 91 HIS A N 1
ATOM 730 C CA . HIS A 1 91 ? -3.851 -5.999 6.179 1.00 96.69 91 HIS A CA 1
ATOM 731 C C . HIS A 1 91 ? -4.683 -7.266 5.996 1.00 96.69 91 HIS A C 1
ATOM 733 O O . HIS A 1 91 ? -5.890 -7.263 6.241 1.00 96.69 91 HIS A O 1
ATOM 739 N N . LEU A 1 92 ? -4.054 -8.364 5.573 1.00 95.62 92 LEU A N 1
ATOM 740 C CA . LEU A 1 92 ? -4.755 -9.588 5.211 1.00 95.62 92 LEU A CA 1
ATOM 741 C C . LEU A 1 92 ? -5.596 -10.139 6.372 1.00 95.62 92 LEU A C 1
ATOM 743 O O . LEU A 1 92 ? -6.740 -10.527 6.162 1.00 95.62 92 LEU A O 1
ATOM 747 N N . ALA A 1 93 ? -5.085 -10.073 7.605 1.00 95.88 93 ALA A N 1
ATOM 748 C CA . ALA A 1 93 ? -5.826 -10.477 8.800 1.00 95.88 93 ALA A CA 1
ATOM 749 C C . ALA A 1 93 ? -7.165 -9.728 8.953 1.00 95.88 93 ALA A C 1
ATOM 751 O O . ALA A 1 93 ? -8.187 -10.347 9.233 1.00 95.88 93 ALA A O 1
ATOM 752 N N . VAL A 1 94 ? -7.183 -8.415 8.698 1.00 96.69 94 VAL A N 1
ATOM 753 C CA . VAL A 1 94 ? -8.397 -7.586 8.791 1.00 96.69 94 VAL A CA 1
ATOM 754 C C . VAL A 1 94 ? -9.374 -7.916 7.660 1.00 96.69 94 VAL A C 1
ATOM 756 O O . VAL A 1 94 ? -10.582 -7.984 7.885 1.00 96.69 94 VAL A O 1
ATOM 759 N N . LEU A 1 95 ? -8.859 -8.178 6.454 1.00 97.00 95 LEU A N 1
ATOM 760 C CA . LEU A 1 95 ? -9.672 -8.606 5.311 1.00 97.00 95 LEU A CA 1
ATOM 761 C C . LEU A 1 95 ? -10.385 -9.939 5.582 1.00 97.00 95 LEU A C 1
ATOM 763 O O . LEU A 1 95 ? -11.541 -10.098 5.193 1.00 97.00 95 LEU A O 1
ATOM 767 N N . TYR A 1 96 ? -9.724 -10.876 6.266 1.00 97.12 96 TYR A N 1
ATOM 768 C CA . TYR A 1 96 ? -10.354 -12.119 6.718 1.00 97.12 96 TYR A CA 1
ATOM 769 C C . TYR A 1 96 ? -11.345 -11.879 7.855 1.00 97.12 96 TYR A C 1
ATOM 771 O O . TYR A 1 96 ? -12.468 -12.374 7.799 1.00 97.12 96 TYR A O 1
ATOM 779 N N . GLN A 1 97 ? -10.964 -11.087 8.860 1.00 95.75 97 GLN A N 1
ATOM 780 C CA . GLN A 1 97 ? -11.813 -10.799 10.016 1.00 95.75 97 GLN A CA 1
ATOM 781 C C . GLN A 1 97 ? -13.152 -10.172 9.611 1.00 95.75 97 GLN A C 1
ATOM 783 O O . GLN A 1 97 ? -14.190 -10.554 10.144 1.00 95.75 97 GLN A O 1
ATOM 788 N N . GLY A 1 98 ? -13.144 -9.229 8.666 1.00 94.75 98 GLY A N 1
ATOM 789 C CA . GLY A 1 98 ? -14.373 -8.600 8.187 1.00 94.75 98 GLY A CA 1
ATOM 790 C C . GLY A 1 98 ? -15.066 -9.341 7.037 1.00 94.75 98 GLY A C 1
ATOM 791 O O . GLY A 1 98 ? -16.056 -8.838 6.512 1.00 94.75 98 GLY A O 1
ATOM 792 N N . GLY A 1 99 ? -14.572 -10.519 6.638 1.00 96.25 99 GLY A N 1
ATOM 793 C CA . GLY A 1 99 ? -15.232 -11.396 5.667 1.00 96.25 99 GLY A CA 1
ATOM 794 C C . GLY A 1 99 ? -15.051 -11.023 4.193 1.00 96.25 99 GLY A C 1
ATOM 795 O O . GLY A 1 99 ? -15.741 -11.581 3.344 1.00 96.25 99 GLY A O 1
ATOM 796 N N . TYR A 1 100 ? -14.131 -10.113 3.855 1.00 95.94 100 TYR A N 1
ATOM 797 C CA . TYR A 1 100 ? -13.779 -9.835 2.455 1.00 95.94 100 TYR A CA 1
ATOM 798 C C . TYR A 1 100 ? -13.042 -11.008 1.807 1.00 95.94 100 TYR A C 1
ATOM 800 O O . TYR A 1 100 ? -13.250 -11.321 0.636 1.00 95.94 100 TYR A O 1
ATOM 808 N N . ALA A 1 101 ? -12.166 -11.651 2.578 1.00 95.19 101 ALA A N 1
ATOM 809 C CA . ALA A 1 101 ? -11.437 -12.844 2.184 1.00 95.19 101 ALA A CA 1
ATOM 810 C C . ALA A 1 101 ? -11.920 -14.049 3.000 1.00 95.19 101 ALA A C 1
ATOM 812 O O . ALA A 1 101 ? -12.227 -13.933 4.184 1.00 95.19 101 ALA A O 1
ATOM 813 N N . SER A 1 102 ? -11.962 -15.222 2.371 1.00 95.81 102 SER A N 1
ATOM 814 C CA . SER A 1 102 ? -12.269 -16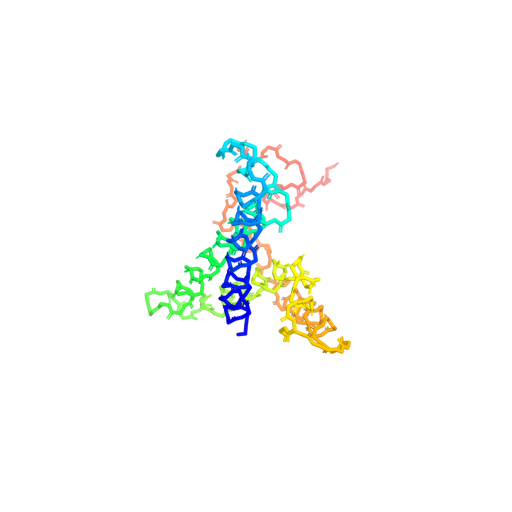.492 3.032 1.00 95.81 102 SER A CA 1
ATOM 815 C C . SER A 1 102 ? -11.464 -17.634 2.406 1.00 95.81 102 SER A C 1
ATOM 817 O O . SER A 1 102 ? -11.052 -17.564 1.246 1.00 95.81 102 SER A O 1
ATOM 819 N N . GLY A 1 103 ? -11.181 -18.667 3.205 1.00 95.62 103 GLY A N 1
ATOM 820 C CA . GLY A 1 103 ? -10.344 -19.799 2.797 1.00 95.62 103 GLY A CA 1
ATOM 821 C C . GLY A 1 103 ? -8.868 -19.442 2.575 1.00 95.62 103 GLY A C 1
ATOM 822 O O . GLY A 1 103 ? -8.416 -18.335 2.841 1.00 95.62 103 GLY A O 1
ATOM 823 N N . GLU A 1 104 ? -8.087 -20.394 2.077 1.00 94.44 104 GLU A N 1
ATOM 824 C CA . GLU A 1 104 ? -6.630 -20.237 1.910 1.00 94.44 104 GLU A CA 1
ATOM 825 C C . GLU A 1 104 ? -6.206 -19.470 0.643 1.00 94.44 104 GLU A C 1
ATOM 827 O O . GLU A 1 104 ? -5.089 -18.957 0.559 1.00 94.44 104 GLU A O 1
ATOM 832 N N . GLN A 1 105 ? -7.089 -19.391 -0.352 1.00 94.81 105 GLN A N 1
ATOM 833 C CA . GLN A 1 105 ? -6.748 -18.927 -1.699 1.00 94.81 105 GLN A CA 1
ATOM 834 C C . GLN A 1 105 ? -6.349 -17.443 -1.774 1.00 94.81 105 GLN A C 1
ATOM 836 O O . GLN A 1 105 ? -5.343 -17.153 -2.421 1.00 94.81 105 GLN A O 1
ATOM 841 N N . PRO A 1 106 ? -7.043 -16.490 -1.114 1.00 93.69 106 PRO A N 1
ATOM 842 C CA . PRO A 1 106 ? -6.686 -15.072 -1.203 1.00 93.69 106 PRO A CA 1
ATOM 843 C C . PRO A 1 106 ? -5.248 -14.767 -0.762 1.00 93.69 106 PRO A C 1
ATOM 845 O O . PRO A 1 106 ? -4.541 -14.020 -1.439 1.00 93.69 106 PRO A O 1
ATOM 848 N N . GLY A 1 107 ? -4.793 -15.378 0.338 1.00 94.50 107 GLY A N 1
ATOM 849 C CA . GLY A 1 107 ? -3.422 -15.219 0.824 1.00 94.50 107 GLY A CA 1
ATOM 850 C C . GLY A 1 107 ? -2.379 -15.759 -0.154 1.00 94.50 107 GLY A C 1
ATOM 851 O O . GLY A 1 107 ? -1.455 -15.029 -0.518 1.00 94.50 107 GLY A O 1
ATOM 852 N N . LYS A 1 108 ? -2.565 -16.997 -0.640 1.00 96.56 108 LYS A N 1
ATOM 853 C CA . LYS A 1 108 ? -1.671 -17.616 -1.637 1.00 96.56 108 LYS A CA 1
ATOM 854 C C . LYS A 1 108 ? -1.624 -16.800 -2.929 1.00 96.56 108 LYS A C 1
ATOM 856 O O . LYS A 1 108 ? -0.547 -16.506 -3.436 1.00 96.56 108 LYS A O 1
ATOM 861 N N . PHE A 1 109 ? -2.780 -16.344 -3.413 1.00 95.88 109 PHE A N 1
ATOM 862 C CA . PHE A 1 109 ? -2.873 -15.529 -4.622 1.00 95.88 109 PHE A CA 1
ATOM 863 C C . PHE A 1 109 ? -2.069 -14.227 -4.516 1.00 95.88 109 PHE A C 1
ATOM 865 O O . PHE A 1 109 ? -1.354 -13.869 -5.453 1.00 95.88 109 PHE A O 1
ATOM 872 N N . ILE A 1 110 ? -2.165 -13.516 -3.386 1.00 96.19 110 ILE A N 1
ATOM 873 C CA . ILE A 1 110 ? -1.407 -12.276 -3.169 1.00 96.19 110 ILE A CA 1
ATOM 874 C C . ILE A 1 110 ? 0.098 -12.562 -3.153 1.00 96.19 110 ILE A C 1
ATOM 876 O O . ILE A 1 110 ? 0.850 -11.855 -3.823 1.00 96.19 110 ILE A O 1
ATOM 880 N N . GLN A 1 111 ? 0.533 -13.604 -2.440 1.00 96.69 111 GLN A N 1
ATOM 881 C CA . GLN A 1 111 ? 1.943 -14.003 -2.376 1.00 96.69 111 GLN A CA 1
ATOM 882 C C . GLN A 1 111 ? 2.494 -14.360 -3.765 1.00 96.69 111 GLN A C 1
ATOM 884 O O . GLN A 1 111 ? 3.511 -13.808 -4.187 1.00 96.69 111 GLN A O 1
ATOM 889 N N . ASP A 1 112 ? 1.780 -15.195 -4.520 1.00 97.88 112 ASP A N 1
ATOM 890 C CA . ASP A 1 112 ? 2.174 -15.595 -5.873 1.00 97.88 112 ASP A CA 1
ATOM 891 C C . ASP A 1 112 ? 2.219 -14.407 -6.837 1.00 97.88 112 ASP A C 1
ATOM 893 O O . ASP A 1 112 ? 3.113 -14.309 -7.682 1.00 97.88 112 ASP A O 1
ATOM 897 N N . ALA A 1 113 ? 1.255 -13.488 -6.736 1.00 97.25 113 ALA A N 1
ATOM 898 C CA . ALA A 1 113 ? 1.215 -12.292 -7.567 1.00 97.25 113 ALA A CA 1
ATOM 899 C C . ALA A 1 113 ? 2.391 -11.351 -7.268 1.00 97.25 113 ALA A C 1
ATOM 901 O O . ALA A 1 113 ? 2.997 -10.829 -8.206 1.00 97.25 113 ALA A O 1
ATOM 902 N N . ILE A 1 114 ? 2.755 -11.177 -5.993 1.00 97.88 114 ILE A N 1
ATOM 903 C CA . ILE A 1 114 ? 3.940 -10.410 -5.580 1.00 97.88 114 ILE A CA 1
ATOM 904 C C . ILE A 1 114 ? 5.203 -11.026 -6.189 1.00 97.88 114 ILE A C 1
ATOM 906 O O . ILE A 1 114 ? 5.961 -10.320 -6.850 1.00 97.88 114 ILE A O 1
ATOM 910 N N . LEU A 1 115 ? 5.403 -12.341 -6.048 1.00 98.12 115 LEU A N 1
ATOM 911 C CA . LEU A 1 115 ? 6.580 -13.026 -6.596 1.00 98.12 115 LEU A CA 1
ATOM 912 C C . LEU A 1 115 ? 6.667 -12.894 -8.123 1.00 98.12 115 LEU A C 1
ATOM 914 O O . LEU A 1 115 ? 7.731 -12.584 -8.662 1.00 98.12 115 LEU A O 1
ATOM 918 N N . LYS A 1 116 ? 5.539 -13.054 -8.826 1.00 97.88 116 LYS A N 1
ATOM 919 C CA . LYS A 1 116 ? 5.462 -12.864 -10.285 1.00 97.88 116 LYS A CA 1
ATOM 920 C C . LYS A 1 116 ? 5.802 -11.433 -10.702 1.00 97.88 116 LYS A C 1
ATOM 922 O O . LYS A 1 116 ? 6.460 -11.243 -11.723 1.00 97.88 116 LYS A O 1
ATOM 927 N N . LEU A 1 117 ? 5.364 -10.429 -9.942 1.00 97.06 117 LEU A N 1
ATOM 928 C CA . LEU A 1 117 ? 5.689 -9.027 -10.213 1.00 97.06 117 LEU A CA 1
ATOM 929 C C . LEU A 1 117 ? 7.168 -8.732 -9.961 1.00 97.06 117 LEU A C 1
ATOM 931 O O . LEU A 1 117 ? 7.797 -8.116 -10.816 1.00 97.06 117 LEU A O 1
ATOM 935 N N . CYS A 1 118 ? 7.744 -9.230 -8.863 1.00 97.06 118 CYS A N 1
ATOM 936 C CA . CYS A 1 118 ? 9.180 -9.116 -8.598 1.00 97.06 118 CYS A CA 1
ATOM 937 C C . CYS A 1 118 ? 10.013 -9.730 -9.730 1.00 97.06 118 CYS A C 1
ATOM 939 O O . CYS A 1 118 ? 10.965 -9.110 -10.196 1.00 97.06 118 CYS A O 1
ATOM 941 N N . TYR A 1 119 ? 9.623 -10.911 -10.222 1.00 96.88 119 TYR A N 1
ATOM 942 C CA . TYR A 1 119 ? 10.300 -11.555 -11.348 1.00 96.88 119 TYR A CA 1
ATOM 943 C C . TYR A 1 119 ? 10.251 -10.699 -12.623 1.00 96.88 119 TYR A C 1
ATOM 945 O O . TYR A 1 119 ? 11.271 -10.527 -13.279 1.00 96.88 119 TYR A O 1
ATOM 953 N N . ARG A 1 120 ? 9.092 -10.110 -12.947 1.00 95.38 120 ARG A N 1
ATOM 954 C CA . ARG A 1 120 ? 8.926 -9.237 -14.127 1.00 95.38 120 ARG A CA 1
ATOM 955 C C . ARG A 1 120 ? 9.682 -7.912 -14.019 1.00 95.38 120 ARG A C 1
ATOM 957 O O . ARG A 1 120 ? 10.130 -7.382 -15.029 1.00 95.38 120 ARG A O 1
ATOM 964 N N . LEU A 1 121 ? 9.794 -7.367 -12.811 1.00 94.94 121 LEU A N 1
ATOM 965 C CA . LEU A 1 121 ? 10.441 -6.078 -12.563 1.00 94.94 121 LEU A CA 1
ATOM 966 C C . LEU A 1 121 ? 11.961 -6.182 -12.430 1.00 94.94 121 LEU A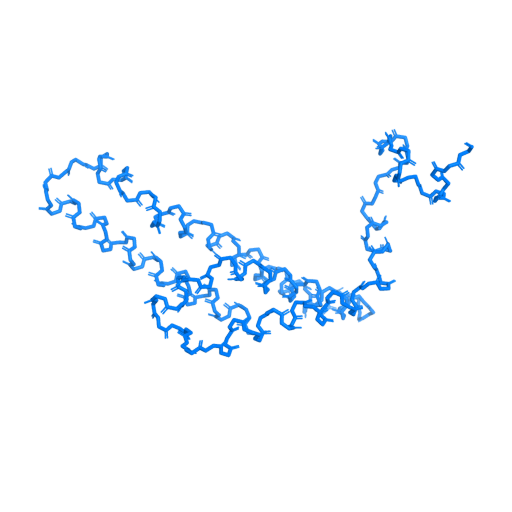 C 1
ATOM 968 O O . LEU A 1 121 ? 12.635 -5.167 -12.582 1.00 94.94 121 LEU A O 1
ATOM 972 N N . LYS A 1 122 ? 12.497 -7.382 -12.176 1.00 93.19 122 LYS A N 1
ATOM 973 C CA . LYS A 1 122 ? 13.927 -7.632 -11.952 1.00 93.19 122 LYS A CA 1
ATOM 974 C C . LYS A 1 122 ? 14.818 -6.958 -12.997 1.00 93.19 122 LYS A C 1
ATOM 976 O O . LYS A 1 122 ? 15.752 -6.258 -12.622 1.00 93.19 122 LYS A O 1
ATOM 981 N N . ASP A 1 123 ? 14.513 -7.138 -14.279 1.00 91.50 123 ASP A N 1
ATOM 982 C CA . ASP A 1 123 ? 15.371 -6.652 -15.368 1.00 91.50 123 ASP A CA 1
ATOM 983 C C . ASP A 1 123 ? 15.345 -5.120 -15.504 1.00 91.50 123 ASP A C 1
ATOM 985 O O . ASP A 1 123 ? 16.283 -4.526 -16.026 1.00 91.50 123 ASP A O 1
ATOM 989 N N . ASN A 1 124 ? 14.307 -4.465 -14.972 1.00 90.31 124 ASN A N 1
ATOM 990 C CA . ASN A 1 124 ? 14.189 -3.006 -14.932 1.00 90.31 124 ASN A CA 1
ATOM 991 C C . ASN A 1 124 ? 14.637 -2.410 -13.588 1.00 90.31 124 ASN A C 1
ATOM 993 O O . ASN A 1 124 ? 14.686 -1.191 -13.458 1.00 90.31 124 ASN A O 1
ATOM 997 N N . ALA A 1 125 ? 14.934 -3.231 -12.575 1.00 89.00 125 ALA A N 1
ATOM 998 C CA . ALA A 1 125 ? 15.118 -2.764 -11.201 1.00 89.00 125 ALA A CA 1
ATOM 999 C C . ALA A 1 125 ? 16.277 -1.767 -11.063 1.00 89.00 125 ALA A C 1
ATOM 1001 O O . ALA A 1 125 ? 16.119 -0.750 -10.396 1.00 89.00 125 ALA A O 1
ATOM 1002 N N . VAL A 1 126 ? 17.405 -2.033 -11.728 1.00 87.38 126 VAL A N 1
ATOM 1003 C CA . VAL A 1 126 ? 18.575 -1.139 -11.718 1.00 87.38 126 VAL A CA 1
ATOM 1004 C C . VAL A 1 126 ? 18.228 0.191 -12.388 1.00 87.38 126 VAL A C 1
ATOM 1006 O O . VAL A 1 126 ? 18.300 1.226 -11.741 1.00 87.38 126 VAL A O 1
ATOM 1009 N N . ALA A 1 127 ? 17.699 0.159 -13.616 1.00 89.00 127 ALA A N 1
ATOM 1010 C CA . ALA A 1 127 ? 17.314 1.367 -14.349 1.00 89.00 127 ALA A CA 1
ATOM 1011 C C . ALA A 1 127 ? 16.254 2.217 -13.618 1.00 89.00 127 ALA A C 1
ATOM 1013 O O . ALA A 1 127 ? 16.281 3.445 -13.678 1.00 89.00 127 ALA A O 1
ATOM 1014 N N . LEU A 1 128 ? 15.317 1.576 -12.910 1.00 89.69 128 LEU A N 1
ATOM 1015 C CA . LEU A 1 128 ? 14.311 2.261 -12.096 1.00 89.69 128 LEU A CA 1
ATOM 1016 C C . LEU A 1 128 ? 14.923 2.977 -10.889 1.00 89.69 128 LEU A C 1
ATOM 1018 O O . LEU A 1 128 ? 14.448 4.050 -10.528 1.00 89.69 128 LEU A O 1
ATOM 1022 N N . VAL A 1 129 ? 15.941 2.389 -10.258 1.00 88.31 129 VAL A N 1
ATOM 1023 C CA . VAL A 1 129 ? 16.671 3.027 -9.155 1.00 88.31 129 VAL A CA 1
ATOM 1024 C C . VAL A 1 129 ? 17.557 4.147 -9.693 1.00 88.31 129 VAL A C 1
ATOM 1026 O O . VAL A 1 129 ? 17.531 5.246 -9.144 1.00 88.31 129 VAL A O 1
ATOM 1029 N N . ASP A 1 130 ? 18.255 3.909 -10.803 1.00 86.00 130 ASP A N 1
ATOM 1030 C CA . ASP A 1 130 ? 19.134 4.886 -11.452 1.00 86.00 130 ASP A CA 1
ATOM 1031 C C . ASP A 1 130 ? 18.382 6.154 -11.868 1.00 86.00 130 ASP A C 1
ATOM 1033 O O . ASP A 1 130 ? 18.911 7.255 -11.742 1.00 86.00 130 ASP A O 1
ATOM 1037 N N . ALA A 1 131 ? 17.114 6.031 -12.281 1.00 87.62 131 ALA A N 1
ATOM 1038 C CA . ALA A 1 131 ? 16.264 7.173 -12.621 1.00 87.62 131 ALA A CA 1
ATOM 1039 C C . ALA A 1 131 ? 16.065 8.173 -11.460 1.00 87.62 131 ALA A C 1
ATOM 1041 O O . ALA A 1 131 ? 15.750 9.337 -11.706 1.00 87.62 131 ALA A O 1
ATOM 1042 N N . PHE A 1 132 ? 16.242 7.733 -10.210 1.00 84.25 132 PHE A N 1
ATOM 1043 C CA . PHE A 1 132 ? 16.154 8.567 -9.006 1.00 84.25 132 PHE A CA 1
ATOM 1044 C C . PHE A 1 132 ? 17.492 8.713 -8.272 1.00 84.25 132 PHE A C 1
ATOM 1046 O O . PHE A 1 132 ? 17.557 9.438 -7.275 1.00 84.25 132 PHE A O 1
ATOM 1053 N N . ALA A 1 133 ? 18.541 8.016 -8.714 1.00 83.56 133 ALA A N 1
ATOM 1054 C CA . ALA A 1 133 ? 19.809 7.978 -8.010 1.00 83.56 133 ALA A CA 1
ATOM 1055 C C . ALA A 1 133 ? 20.476 9.365 -8.041 1.00 83.56 133 ALA A C 1
ATOM 1057 O O . ALA A 1 133 ? 20.670 9.941 -9.117 1.00 83.56 133 ALA A O 1
ATOM 1058 N N . PRO A 1 134 ? 20.839 9.933 -6.877 1.00 81.69 134 PRO A N 1
ATOM 1059 C CA . PRO A 1 134 ? 21.661 11.129 -6.848 1.00 81.69 134 PRO A CA 1
ATOM 1060 C C . PRO A 1 134 ? 23.088 10.779 -7.296 1.00 81.69 134 PRO A C 1
ATOM 1062 O O . PRO A 1 134 ? 23.471 9.611 -7.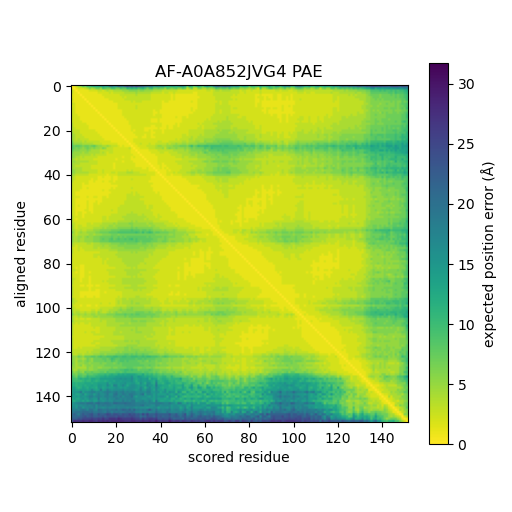339 1.00 81.69 134 PRO A O 1
ATOM 1065 N N . SER A 1 135 ? 23.901 11.789 -7.613 1.00 84.00 135 SER A N 1
ATOM 1066 C CA . SER A 1 135 ? 25.292 11.553 -8.019 1.00 84.00 135 SER A CA 1
ATOM 1067 C C . SER A 1 135 ? 26.080 10.784 -6.951 1.00 84.00 135 SER A C 1
ATOM 1069 O O . SER A 1 135 ? 25.808 10.925 -5.758 1.00 84.00 135 SER A O 1
ATOM 1071 N N . ASP A 1 136 ? 27.116 10.043 -7.362 1.00 82.38 136 ASP A N 1
ATOM 1072 C CA . ASP A 1 136 ? 27.985 9.276 -6.450 1.00 82.38 136 ASP A CA 1
ATOM 1073 C C . ASP A 1 136 ? 28.550 10.126 -5.298 1.00 82.38 136 ASP A C 1
ATOM 1075 O O . ASP A 1 136 ? 28.745 9.625 -4.192 1.00 82.38 136 ASP A O 1
ATOM 1079 N N . PHE A 1 137 ? 28.775 11.423 -5.539 1.00 83.62 137 PHE A N 1
ATOM 1080 C CA . PHE A 1 137 ? 29.206 12.373 -4.514 1.00 83.62 137 PHE A CA 1
ATOM 1081 C C . PHE A 1 137 ? 28.174 12.530 -3.388 1.00 83.62 137 PHE A C 1
ATOM 1083 O O . PHE A 1 137 ? 28.536 12.542 -2.216 1.00 83.62 137 PHE A O 1
ATOM 1090 N N . ILE A 1 138 ? 26.891 12.636 -3.742 1.00 83.44 138 ILE A N 1
ATOM 1091 C CA . ILE A 1 138 ? 25.790 12.759 -2.779 1.00 83.44 138 ILE A CA 1
ATOM 1092 C C . ILE A 1 138 ? 25.465 11.393 -2.169 1.00 83.44 138 ILE A C 1
ATOM 1094 O O . ILE A 1 138 ? 25.215 11.300 -0.970 1.00 83.44 138 ILE A O 1
ATOM 1098 N N . LEU A 1 139 ? 25.472 10.335 -2.985 1.00 81.62 139 LEU A N 1
ATOM 1099 C CA . LEU A 1 139 ? 25.151 8.978 -2.553 1.00 81.62 139 LEU A CA 1
ATOM 1100 C C . LEU A 1 139 ? 26.188 8.434 -1.559 1.00 81.62 139 LEU A C 1
ATOM 1102 O O . LEU A 1 139 ? 25.820 7.680 -0.661 1.00 81.62 139 LEU A O 1
ATOM 1106 N N . ASN A 1 140 ? 27.462 8.816 -1.726 1.00 82.19 140 ASN A N 1
ATOM 1107 C CA . ASN A 1 140 ? 28.598 8.504 -0.852 1.00 82.19 140 ASN A CA 1
AT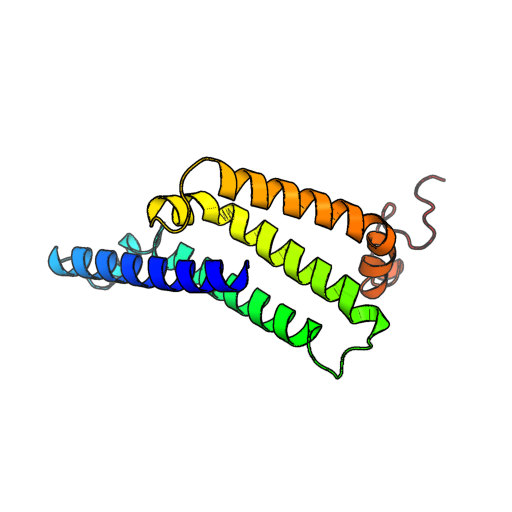OM 1108 C C . ASN A 1 140 ? 28.587 7.055 -0.323 1.00 82.19 140 ASN A C 1
ATOM 1110 O O . ASN A 1 140 ? 28.795 6.789 0.862 1.00 82.19 140 ASN A O 1
ATOM 1114 N N . SER A 1 141 ? 28.291 6.109 -1.216 1.00 81.38 141 SER A N 1
ATOM 1115 C CA . SER A 1 141 ? 28.098 4.698 -0.892 1.00 81.38 141 SER A CA 1
ATOM 1116 C C . SER A 1 141 ? 29.007 3.837 -1.754 1.00 81.38 141 SER A C 1
ATOM 1118 O O . SER A 1 141 ? 28.861 3.790 -2.974 1.00 81.38 141 SER A O 1
ATOM 1120 N N . ALA A 1 142 ? 29.923 3.104 -1.118 1.00 79.50 142 ALA A N 1
ATOM 1121 C CA . ALA A 1 142 ? 30.838 2.198 -1.814 1.00 79.50 142 ALA A CA 1
ATOM 1122 C C . ALA A 1 142 ? 30.110 1.053 -2.547 1.00 79.50 142 ALA A C 1
ATOM 1124 O O . ALA A 1 142 ? 30.581 0.587 -3.579 1.00 79.50 142 ALA A O 1
ATOM 1125 N N . ILE A 1 143 ? 28.950 0.619 -2.039 1.00 81.25 143 ILE A N 1
ATOM 1126 C CA . ILE A 1 143 ? 28.135 -0.450 -2.645 1.00 81.25 143 ILE A CA 1
ATOM 1127 C C . ILE A 1 143 ? 27.104 0.070 -3.658 1.00 81.25 143 ILE A C 1
ATOM 1129 O O . ILE A 1 143 ? 26.557 -0.724 -4.414 1.00 81.25 143 ILE A O 1
ATOM 1133 N N . GLY A 1 144 ? 26.821 1.377 -3.660 1.00 77.50 144 GLY A N 1
ATOM 1134 C CA . GLY A 1 144 ? 25.827 2.018 -4.532 1.00 77.50 144 GLY A CA 1
ATOM 1135 C C . GLY A 1 144 ? 26.432 2.809 -5.690 1.00 77.50 144 GLY A C 1
ATOM 1136 O O . GLY A 1 144 ? 25.723 3.567 -6.336 1.00 77.50 144 GLY A O 1
ATOM 1137 N N . LYS A 1 145 ? 27.739 2.680 -5.918 1.00 78.00 145 LYS A N 1
ATOM 1138 C CA . LYS A 1 145 ? 28.475 3.465 -6.906 1.00 78.00 145 LYS A CA 1
ATOM 1139 C C . LYS A 1 145 ? 27.958 3.200 -8.323 1.00 78.00 145 LYS A C 1
ATOM 1141 O O . LYS A 1 145 ? 27.867 2.038 -8.722 1.00 78.00 145 LYS A O 1
ATOM 1146 N N . ALA A 1 146 ? 27.717 4.252 -9.104 1.00 77.75 146 ALA A N 1
ATOM 1147 C CA . ALA A 1 146 ? 27.182 4.148 -10.464 1.00 77.75 146 ALA A CA 1
ATOM 1148 C C . ALA A 1 146 ? 28.055 3.294 -11.405 1.00 77.75 146 ALA A C 1
ATOM 1150 O O . ALA A 1 146 ? 27.550 2.679 -12.340 1.00 77.75 146 ALA A O 1
ATOM 1151 N N . SER A 1 147 ? 29.368 3.210 -11.150 1.00 75.12 147 SER A N 1
ATOM 1152 C CA . SER A 1 147 ? 30.285 2.371 -11.935 1.00 75.12 147 SER A CA 1
ATOM 1153 C C . SER A 1 147 ? 30.152 0.865 -11.670 1.00 75.12 147 SER A C 1
ATOM 1155 O O . SER A 1 147 ? 30.766 0.073 -12.379 1.00 75.12 147 SER A O 1
ATOM 1157 N N . GLY A 1 148 ? 29.416 0.446 -10.633 1.00 73.25 148 GLY A N 1
ATOM 1158 C CA . GLY A 1 148 ? 29.315 -0.958 -10.218 1.00 73.25 148 GLY A CA 1
ATOM 1159 C C . GLY A 1 148 ? 30.603 -1.543 -9.613 1.00 73.25 148 GLY A C 1
ATOM 1160 O O . GLY A 1 148 ? 30.639 -2.715 -9.236 1.00 73.25 148 GLY A O 1
ATOM 1161 N N . GLU A 1 149 ? 31.666 -0.745 -9.480 1.00 72.75 149 GLU A N 1
ATOM 1162 C CA . GLU A 1 149 ? 32.950 -1.166 -8.911 1.00 72.75 149 GLU A CA 1
ATOM 1163 C C . GLU A 1 149 ? 32.902 -1.152 -7.378 1.00 72.75 149 GLU A C 1
ATOM 1165 O O . GLU A 1 149 ? 33.313 -0.190 -6.727 1.00 72.75 149 GLU A O 1
ATOM 1170 N N . VAL A 1 150 ? 32.392 -2.238 -6.795 1.00 69.06 150 VAL A N 1
ATOM 1171 C CA . VAL A 1 150 ? 32.271 -2.392 -5.333 1.00 69.06 150 VAL A CA 1
ATOM 1172 C C . VAL A 1 150 ? 33.573 -2.874 -4.682 1.00 69.06 150 VAL A C 1
ATOM 1174 O O . VAL A 1 150 ? 33.812 -2.628 -3.501 1.00 69.06 150 VAL A O 1
ATOM 1177 N N . ARG A 1 151 ? 34.433 -3.571 -5.433 1.00 53.41 151 ARG A N 1
ATOM 1178 C CA . ARG A 1 151 ? 35.723 -4.077 -4.943 1.00 53.41 151 ARG A CA 1
ATOM 1179 C C . ARG A 1 151 ? 36.854 -3.474 -5.769 1.00 53.41 151 ARG A C 1
ATOM 1181 O O . ARG A 1 151 ? 36.850 -3.617 -6.989 1.00 53.41 151 ARG A O 1
ATOM 1188 N N . LYS A 1 152 ? 37.796 -2.823 -5.089 1.00 56.81 152 LYS A N 1
ATOM 1189 C CA . LYS A 1 152 ? 39.143 -2.535 -5.588 1.00 56.81 152 LYS A CA 1
ATOM 1190 C C . LYS A 1 152 ? 40.135 -3.393 -4.824 1.00 56.81 152 LYS A C 1
ATOM 1192 O O . LYS A 1 152 ? 39.878 -3.610 -3.618 1.00 56.81 152 LYS A O 1
#

Solvent-accessible surface area (backbone atoms only — not comparable to full-atom values): 8521 Å² total; per-residue (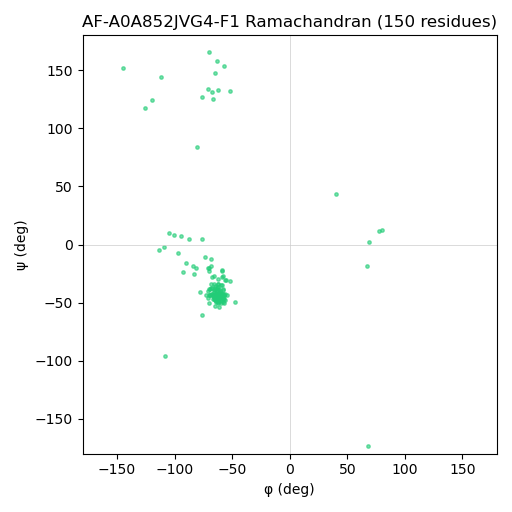Å²): 112,53,66,59,55,36,54,51,50,32,56,50,34,47,51,54,27,50,54,47,35,52,52,33,44,74,70,68,43,51,77,66,54,19,54,59,74,29,29,77,84,21,47,53,47,28,53,53,46,44,53,52,40,50,53,43,49,54,46,47,50,53,40,68,36,86,87,48,57,78,87,51,30,63,60,46,42,48,50,38,51,38,53,36,45,59,58,49,60,76,45,43,70,58,36,41,73,74,62,79,39,70,82,70,58,61,60,53,51,48,54,53,49,43,54,54,42,52,63,70,42,53,87,48,46,63,63,61,48,56,76,69,55,64,57,58,83,77,59,71,38,67,84,70,35,89,85,69,69,63,77,132

InterPro domains:
  IPR002655 Acyl-CoA oxidase, C-terminal [PF01756] (3-150)
  IPR012258 Acyl-CoA oxidase [PTHR10909] (3-150)
  IPR036250 Acyl-CoA dehydrogenase-like, C-terminal [SSF47203] (3-150)

Foldseek 3Di:
DLLVLLVVLLVLLQVVLVVQLVVCVVVVHDNVVSVVSSCPPHPVSNVLSVVLSVVLVVLCCVLPDPPPPPVCSVLSNLVSLLSSLVSVLVCVVVCVVVPVDDDDPVNVVSVVSNVVSCVVCVVCVLVVCVVVDDACVVVVDLCNHPVNCNDD

Sequence (152 aa):
VPLAAYKWLVCYLLRESDLKMNKEKQAGQSDFEAKNNCQVYYCRSLALAFIEQTALQRFHDYSHDPSVPAALQPVLRQLSALYGLWSLSKHLAVLYQGGYASGEQPGKFIQDAILKLCYRLKDNAVALVDAFAPSDFILNSAIGKASGEVRK

Secondary structure (DSSP, 8-state):
-HHHHHHHHHHHHHHHHHHHHHHHHHTT--HHHHHHHTIIIIIHHHHHHHHHHHHHHHHHHHHH-TTS-TTTHHHHHHHHHHHHHHHHHTTHHHHHHTTSS-SSHHHHHHHHHHHHHHHHHGGGHHHHHHTTPPPHHHH--TTS-TT-----